Protein AF-A0A528A9B3-F1 (afdb_monomer_lite)

pLDDT: mean 80.1, std 18.23, range [46.34, 97.94]

Foldseek 3Di:
DPDDDDAAEWFAEDDDPVDDPVVRVVNRVVQRVVCVVVPHNYYGYDDDDCPPDPDPPDPDDPPPPDDD

Sequence (68 aa):
PAHHRCTASFGVAELHPTENFSDLLQRADEALYQAKGSGRDCVRISIGSIATLQTAVANAGPKISGRG

Structure (mmCIF, N/CA/C/O backbone):
data_AF-A0A528A9B3-F1
#
_entry.id   AF-A0A528A9B3-F1
#
loop_
_atom_site.group_PDB
_atom_site.id
_atom_site.type_symbol
_atom_site.label_atom_id
_atom_site.label_alt_id
_atom_site.label_comp_id
_atom_site.label_asym_id
_atom_site.label_entity_id
_atom_site.label_seq_id
_atom_site.pdbx_PDB_ins_code
_atom_site.Cartn_x
_atom_site.Cartn_y
_atom_site.Cartn_z
_atom_site.occupancy
_atom_site.B_iso_or_equiv
_atom_site.auth_seq_id
_atom_site.auth_comp_id
_atom_site.auth_asym_id
_atom_site.auth_atom_id
_atom_site.pdbx_PDB_model_num
ATOM 1 N N . PRO A 1 1 ? 22.362 -13.833 -7.835 1.00 56.84 1 PRO A N 1
ATOM 2 C CA . PRO A 1 1 ? 22.364 -13.719 -9.317 1.00 56.84 1 PRO A CA 1
ATOM 3 C C . PRO A 1 1 ? 22.524 -12.252 -9.754 1.00 56.84 1 PRO A C 1
ATOM 5 O O . PRO A 1 1 ? 21.815 -11.397 -9.239 1.00 56.84 1 PRO A O 1
ATOM 8 N N . ALA A 1 2 ? 23.456 -11.965 -10.668 1.00 67.69 2 ALA A N 1
ATOM 9 C CA . ALA A 1 2 ? 23.922 -10.610 -10.994 1.00 67.69 2 ALA A CA 1
ATOM 10 C C . ALA A 1 2 ? 22.997 -9.772 -11.917 1.00 67.69 2 ALA A C 1
ATOM 12 O O . ALA A 1 2 ? 23.380 -8.675 -12.306 1.00 67.69 2 ALA A O 1
ATOM 13 N N . HIS A 1 3 ? 21.783 -10.244 -12.250 1.00 66.81 3 HIS A N 1
ATOM 14 C CA . HIS A 1 3 ? 20.897 -9.579 -13.229 1.00 66.81 3 HIS A CA 1
ATOM 15 C C . HIS A 1 3 ? 19.400 -9.523 -12.863 1.00 66.81 3 HIS A C 1
ATOM 17 O O . HIS A 1 3 ? 18.570 -9.270 -13.729 1.00 66.81 3 HIS A O 1
ATOM 23 N N . HIS A 1 4 ? 19.017 -9.711 -11.598 1.00 77.50 4 HIS A N 1
ATOM 24 C CA . HIS A 1 4 ? 17.613 -9.547 -11.192 1.00 77.50 4 HIS A CA 1
ATOM 25 C C . HIS A 1 4 ? 17.404 -8.191 -10.517 1.00 77.50 4 HIS A C 1
ATOM 27 O O . HIS A 1 4 ? 17.496 -8.074 -9.297 1.00 77.50 4 HIS A O 1
ATOM 33 N N . ARG A 1 5 ? 17.133 -7.153 -11.320 1.00 86.69 5 ARG A N 1
ATOM 34 C CA . ARG A 1 5 ? 16.639 -5.872 -10.799 1.00 86.69 5 ARG A CA 1
ATOM 35 C C . ARG A 1 5 ? 15.124 -5.963 -10.655 1.00 86.69 5 ARG A C 1
ATOM 37 O O . ARG A 1 5 ? 14.394 -5.757 -11.619 1.00 86.69 5 ARG A O 1
ATOM 44 N N . CYS A 1 6 ? 14.666 -6.288 -9.454 1.00 91.06 6 CYS A N 1
ATOM 45 C CA . CYS A 1 6 ? 13.249 -6.253 -9.116 1.00 91.06 6 CYS A CA 1
ATOM 46 C C . CYS A 1 6 ? 12.878 -4.864 -8.600 1.00 91.06 6 CYS A C 1
ATOM 48 O O . CYS A 1 6 ? 13.622 -4.263 -7.826 1.00 91.06 6 CYS A O 1
ATOM 50 N N . THR A 1 7 ? 11.718 -4.379 -9.016 1.00 94.69 7 THR A N 1
ATOM 51 C CA . THR A 1 7 ? 11.092 -3.181 -8.462 1.00 94.69 7 THR A CA 1
ATOM 52 C C . THR A 1 7 ? 9.807 -3.572 -7.752 1.00 94.69 7 THR A C 1
ATOM 54 O O . THR A 1 7 ? 9.243 -4.644 -7.994 1.00 94.69 7 THR A O 1
ATOM 57 N N . ALA A 1 8 ? 9.351 -2.716 -6.848 1.00 95.38 8 ALA A N 1
ATOM 58 C CA . ALA A 1 8 ? 8.121 -2.925 -6.104 1.00 95.38 8 ALA A CA 1
ATOM 59 C C . ALA A 1 8 ? 7.272 -1.659 -6.152 1.00 95.38 8 ALA A C 1
ATOM 61 O O . ALA A 1 8 ? 7.747 -0.567 -6.447 1.00 95.38 8 ALA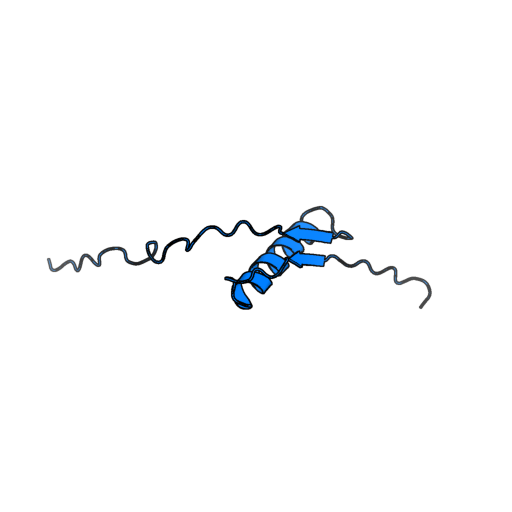 A O 1
ATOM 62 N N . SER A 1 9 ? 5.981 -1.805 -5.904 1.00 97.94 9 SER A N 1
ATOM 63 C CA . SER A 1 9 ? 5.068 -0.674 -5.780 1.00 97.94 9 SER A CA 1
ATOM 64 C C . SER A 1 9 ? 4.248 -0.870 -4.527 1.00 97.94 9 SER A C 1
ATOM 66 O O . SER A 1 9 ? 3.960 -2.011 -4.161 1.00 97.94 9 SER A O 1
ATOM 68 N N . PHE A 1 10 ? 3.901 0.233 -3.877 1.00 97.94 10 PHE A N 1
ATOM 69 C CA . PHE A 1 10 ? 3.267 0.212 -2.567 1.00 97.94 10 PHE A CA 1
ATOM 70 C C . PHE A 1 10 ? 2.105 1.197 -2.527 1.00 97.94 10 PHE A C 1
ATOM 72 O O . PHE A 1 10 ? 2.193 2.304 -3.063 1.00 97.94 10 PHE A O 1
ATOM 79 N N . GLY A 1 11 ? 1.028 0.783 -1.873 1.00 97.31 11 GLY A N 1
ATOM 80 C CA . GLY A 1 11 ? -0.057 1.656 -1.465 1.00 97.31 11 GLY A CA 1
ATOM 81 C C . GLY A 1 11 ? -0.015 1.830 0.041 1.00 97.31 11 GLY A C 1
ATOM 82 O O . GLY A 1 11 ? 0.111 0.848 0.770 1.00 97.31 11 GLY A O 1
ATOM 83 N N . VAL A 1 12 ? -0.064 3.075 0.501 1.00 96.75 12 VAL A N 1
ATOM 84 C CA . VAL A 1 12 ? -0.000 3.417 1.924 1.00 96.75 12 VAL A CA 1
ATOM 85 C C . VAL A 1 12 ? -1.255 4.182 2.300 1.00 96.75 12 VAL A C 1
ATOM 87 O O . VAL A 1 12 ? -1.666 5.103 1.597 1.00 96.75 12 VAL A O 1
ATOM 90 N N . ALA A 1 13 ? -1.842 3.812 3.428 1.00 94.81 13 ALA A N 1
ATOM 91 C CA . ALA A 1 13 ? -3.008 4.459 3.994 1.00 94.81 13 ALA A CA 1
ATOM 92 C C . ALA A 1 13 ? -2.759 4.721 5.482 1.00 94.81 13 ALA A C 1
ATOM 94 O O . ALA A 1 13 ? -2.215 3.871 6.186 1.00 94.81 13 ALA A O 1
ATOM 95 N N . GLU A 1 14 ? -3.134 5.909 5.948 1.00 92.69 14 GLU A N 1
ATOM 96 C CA . GLU A 1 14 ? -3.128 6.241 7.374 1.00 92.69 14 GLU A CA 1
ATOM 97 C C . GLU A 1 14 ? -4.361 5.635 8.054 1.00 92.69 14 GLU A C 1
ATOM 99 O O . GLU A 1 14 ? -5.456 5.719 7.499 1.00 92.69 14 GLU A O 1
ATOM 104 N N . LEU A 1 15 ? -4.189 5.023 9.230 1.00 88.75 15 LEU A N 1
ATOM 105 C CA . LEU A 1 15 ? -5.299 4.524 10.044 1.00 88.75 15 LEU A CA 1
ATOM 106 C C . LEU A 1 15 ? -5.969 5.679 10.783 1.00 88.75 15 LEU A C 1
ATOM 108 O O . LEU A 1 15 ? -5.326 6.348 11.594 1.00 88.75 15 LEU A O 1
ATOM 112 N N . HIS A 1 16 ? -7.271 5.854 10.569 1.00 86.44 16 HIS A N 1
ATOM 113 C CA . HIS A 1 16 ? -8.046 6.844 11.307 1.00 86.44 16 HIS A CA 1
ATOM 114 C C . HIS A 1 16 ? -8.736 6.256 12.551 1.00 86.44 16 HIS A C 1
ATOM 116 O O . HIS A 1 16 ? -9.132 5.091 12.547 1.00 86.44 16 HIS A O 1
ATOM 122 N N . PRO A 1 17 ? -8.958 7.058 13.614 1.00 82.56 17 PRO A N 1
ATOM 123 C CA . PRO A 1 17 ? -9.557 6.571 14.863 1.00 82.56 17 PRO A CA 1
ATOM 124 C C . PRO A 1 17 ? -10.962 5.970 14.726 1.00 82.56 17 PRO A C 1
ATOM 126 O O . PRO A 1 17 ? -11.358 5.143 15.541 1.00 82.56 17 PRO A O 1
ATOM 129 N N . THR A 1 18 ? -11.736 6.404 13.730 1.00 82.38 18 THR A N 1
ATOM 130 C CA . THR A 1 18 ? -13.123 5.959 13.505 1.00 82.38 18 THR A CA 1
ATOM 131 C C . THR A 1 18 ? -13.237 4.903 12.411 1.00 82.38 18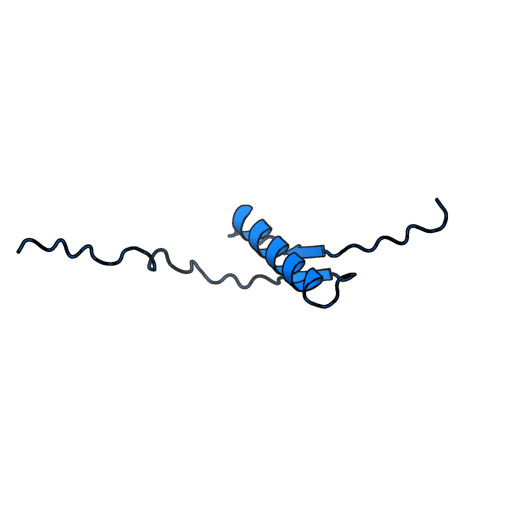 THR A C 1
ATOM 133 O O . THR A 1 18 ? -14.340 4.575 11.982 1.00 82.38 18 THR A O 1
ATOM 136 N N . GLU A 1 19 ? -12.109 4.424 11.904 1.00 86.38 19 GLU A N 1
ATOM 137 C CA . GLU A 1 19 ? -12.045 3.530 10.763 1.00 86.38 19 GLU A CA 1
ATOM 138 C C . GLU A 1 19 ? -11.760 2.097 11.213 1.00 86.38 19 GLU A C 1
ATOM 140 O O . GLU A 1 19 ? -11.026 1.857 12.173 1.00 86.38 19 GLU A O 1
ATOM 145 N N . ASN A 1 20 ? -12.341 1.126 10.509 1.00 88.94 20 ASN A N 1
ATOM 146 C CA . ASN A 1 20 ? -12.022 -0.275 10.734 1.00 88.94 20 ASN A CA 1
ATOM 147 C C . ASN A 1 20 ? -10.854 -0.740 9.842 1.00 88.94 20 ASN A C 1
ATOM 149 O O . ASN A 1 20 ? -10.488 -0.123 8.844 1.00 88.94 20 ASN A O 1
ATOM 153 N N . PHE A 1 21 ? -10.269 -1.883 10.190 1.00 90.56 21 PHE A N 1
ATOM 154 C CA . PHE A 1 21 ? -9.124 -2.424 9.458 1.00 90.56 21 PHE A CA 1
ATOM 155 C C . PHE A 1 21 ? -9.435 -2.771 7.990 1.00 90.56 21 PHE A C 1
ATOM 157 O O . PHE A 1 21 ? -8.545 -2.687 7.148 1.00 90.56 21 PHE A O 1
ATOM 164 N N . SER A 1 22 ? -10.678 -3.154 7.675 1.00 92.62 22 SER A N 1
ATOM 165 C CA . SER A 1 22 ? -11.079 -3.486 6.302 1.00 92.62 22 SER A CA 1
ATOM 166 C C . SER A 1 22 ? -11.065 -2.248 5.413 1.00 92.62 22 SER A C 1
ATOM 168 O O . SER A 1 22 ? -10.538 -2.310 4.307 1.00 92.62 22 SER A O 1
ATOM 170 N N . ASP A 1 23 ? -11.582 -1.126 5.910 1.00 90.25 23 ASP A N 1
ATOM 171 C CA . ASP A 1 23 ? -11.579 0.154 5.198 1.00 90.25 23 ASP A CA 1
ATOM 172 C C . ASP A 1 23 ? -10.140 0.658 4.997 1.00 90.25 23 ASP A C 1
ATOM 174 O O . ASP A 1 23 ? -9.768 1.069 3.894 1.00 90.25 23 ASP A O 1
ATOM 178 N N . LEU A 1 24 ? -9.290 0.514 6.023 1.00 92.75 24 LEU A N 1
ATOM 179 C CA . LEU A 1 24 ? -7.866 0.846 5.931 1.00 92.75 24 LEU A CA 1
ATOM 180 C C . LEU A 1 24 ? -7.177 0.026 4.834 1.00 92.75 24 LEU A C 1
ATOM 182 O O . LEU A 1 24 ? -6.440 0.570 4.006 1.00 92.75 24 LEU A O 1
ATOM 186 N N . LEU A 1 25 ? -7.408 -1.290 4.839 1.00 94.75 25 LEU A N 1
ATOM 187 C CA . LEU A 1 25 ? -6.801 -2.211 3.887 1.00 94.75 25 LEU A CA 1
ATOM 188 C C . LEU A 1 25 ? -7.291 -1.943 2.462 1.00 94.75 25 LEU A C 1
ATOM 190 O O . LEU A 1 25 ? -6.475 -1.912 1.544 1.00 94.75 25 LEU A O 1
ATOM 194 N N . GLN A 1 26 ? -8.591 -1.695 2.292 1.00 94.50 26 GLN A N 1
ATOM 195 C CA . GLN A 1 26 ? -9.199 -1.334 1.012 1.00 94.50 26 GLN A CA 1
ATOM 196 C C . GLN A 1 26 ? -8.518 -0.093 0.420 1.00 94.50 26 GLN A C 1
ATOM 198 O O . GLN A 1 26 ? -8.076 -0.120 -0.727 1.00 94.50 26 GLN A O 1
ATOM 203 N N . ARG A 1 27 ? -8.333 0.970 1.215 1.00 94.62 27 ARG A N 1
ATOM 204 C CA . ARG A 1 27 ? -7.661 2.198 0.754 1.00 94.62 27 ARG A CA 1
ATOM 205 C C . ARG A 1 27 ? -6.183 1.987 0.437 1.00 94.62 27 ARG A C 1
ATOM 207 O O . ARG A 1 27 ? -5.667 2.568 -0.521 1.00 94.62 27 ARG A O 1
ATOM 214 N N . ALA A 1 28 ? -5.486 1.174 1.230 1.00 96.00 28 ALA A N 1
ATOM 215 C CA . ALA A 1 28 ? -4.100 0.819 0.941 1.00 96.00 28 ALA A CA 1
ATOM 216 C C . ALA A 1 28 ? -3.991 0.049 -0.386 1.00 96.00 28 ALA A C 1
ATOM 218 O O . ALA A 1 28 ? -3.112 0.352 -1.194 1.00 96.00 28 ALA A O 1
ATOM 219 N N . ASP A 1 29 ? -4.897 -0.895 -0.647 1.00 96.69 29 ASP A N 1
ATOM 220 C CA . ASP A 1 29 ? -4.913 -1.659 -1.897 1.00 96.69 29 ASP A CA 1
ATOM 221 C C . ASP A 1 29 ? -5.293 -0.788 -3.104 1.00 96.69 29 ASP A C 1
ATOM 223 O O . ASP A 1 29 ? -4.646 -0.859 -4.148 1.00 96.69 29 ASP A O 1
ATOM 227 N N . GLU A 1 30 ? -6.247 0.131 -2.952 1.00 96.00 30 GLU A N 1
ATOM 228 C CA . GLU A 1 30 ? -6.578 1.112 -3.992 1.00 96.00 30 GLU A CA 1
ATOM 229 C C . GLU A 1 30 ? -5.373 1.988 -4.347 1.00 96.00 30 GLU A C 1
ATOM 231 O O . GLU A 1 30 ? -5.048 2.162 -5.526 1.00 96.00 30 GLU A O 1
ATOM 236 N N . ALA A 1 31 ? -4.645 2.487 -3.345 1.00 96.56 31 ALA A N 1
ATOM 237 C CA . ALA A 1 31 ? -3.410 3.228 -3.578 1.00 96.56 31 ALA A CA 1
ATOM 238 C C . ALA A 1 31 ? -2.353 2.355 -4.282 1.00 96.56 31 ALA A C 1
ATOM 240 O O . ALA A 1 31 ? -1.687 2.813 -5.216 1.00 96.56 31 ALA A O 1
ATOM 241 N N . LEU A 1 32 ? -2.227 1.079 -3.907 1.00 97.81 32 LEU A N 1
ATOM 242 C CA . LEU A 1 32 ? -1.313 0.139 -4.557 1.00 97.81 32 LEU A CA 1
ATOM 243 C C . LEU A 1 32 ? -1.698 -0.084 -6.022 1.00 97.81 32 LEU A C 1
ATOM 245 O O . LEU A 1 32 ? -0.828 -0.102 -6.901 1.00 97.81 32 LEU A O 1
ATOM 249 N N . TYR A 1 33 ? -2.990 -0.230 -6.296 1.00 97.31 33 TYR A N 1
ATOM 250 C CA . TYR A 1 33 ? -3.509 -0.379 -7.645 1.00 97.31 33 TYR A CA 1
ATOM 251 C C . TYR A 1 33 ? -3.164 0.846 -8.498 1.00 97.31 33 TYR A C 1
ATOM 253 O O . TYR A 1 33 ? -2.628 0.696 -9.599 1.00 97.31 33 TYR A O 1
ATOM 261 N N . GLN A 1 34 ? -3.337 2.054 -7.954 1.00 96.75 34 GLN A N 1
ATOM 262 C CA . GLN A 1 34 ? -2.921 3.290 -8.621 1.00 96.75 34 GLN A CA 1
ATOM 263 C C . GLN A 1 34 ? -1.409 3.342 -8.866 1.00 96.75 34 GLN A C 1
ATOM 265 O O . GLN A 1 34 ? -0.980 3.731 -9.951 1.00 96.75 34 GLN A O 1
ATOM 270 N N . ALA A 1 35 ? -0.585 2.904 -7.909 1.00 97.31 35 ALA A N 1
ATOM 271 C CA . ALA A 1 35 ? 0.868 2.842 -8.085 1.00 97.31 35 ALA A CA 1
ATOM 272 C C . ALA A 1 35 ? 1.253 1.912 -9.249 1.00 97.31 35 ALA A C 1
ATOM 274 O O . ALA A 1 35 ? 2.095 2.248 -10.089 1.00 97.31 35 ALA A O 1
ATOM 275 N N . LYS A 1 36 ? 0.582 0.757 -9.353 1.00 96.38 36 LYS A N 1
ATOM 276 C CA . LYS A 1 36 ? 0.776 -0.185 -10.463 1.00 96.38 36 LYS A CA 1
ATOM 277 C C . LYS A 1 36 ? 0.283 0.374 -11.799 1.00 96.38 36 LYS A C 1
ATOM 279 O O . LYS A 1 36 ? 0.924 0.122 -12.822 1.00 96.38 36 LYS A O 1
ATOM 284 N N . GLY A 1 37 ? -0.815 1.128 -11.788 1.00 94.81 37 GLY A N 1
ATOM 285 C CA . GLY A 1 37 ? -1.381 1.793 -12.962 1.00 94.81 37 GLY A CA 1
ATOM 286 C C . GLY A 1 37 ? -0.556 2.987 -13.452 1.00 94.81 37 GLY A C 1
ATOM 287 O O . GLY A 1 37 ? -0.469 3.213 -14.655 1.00 94.81 37 GLY A O 1
ATOM 288 N N . SER A 1 38 ? 0.122 3.710 -12.555 1.00 91.69 38 SER A N 1
ATOM 289 C CA . SER A 1 38 ? 0.864 4.936 -12.883 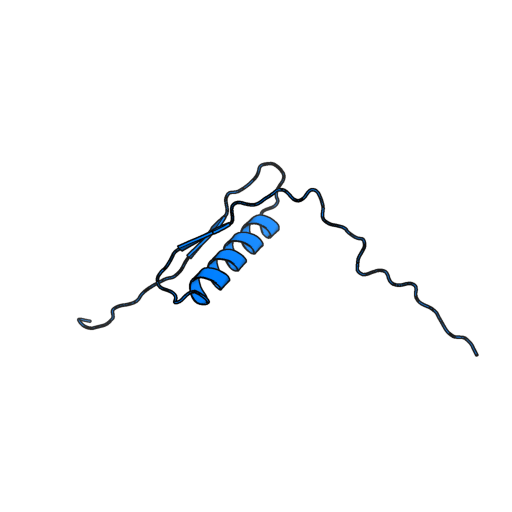1.00 91.69 38 SER A CA 1
ATOM 290 C C . SER A 1 38 ? 2.309 4.718 -13.346 1.00 91.69 38 SER A C 1
ATOM 292 O O . SER A 1 38 ? 3.121 5.632 -13.243 1.00 91.69 38 SER A O 1
ATOM 294 N N . GLY A 1 39 ? 2.653 3.514 -13.808 1.00 91.06 39 GLY A N 1
ATOM 295 C CA . GLY A 1 39 ? 4.000 3.190 -14.296 1.00 91.06 39 GLY A CA 1
ATOM 296 C C . GLY A 1 39 ? 4.844 2.297 -13.380 1.00 91.06 39 GLY A C 1
ATOM 297 O O . GLY A 1 39 ? 5.938 1.919 -13.793 1.00 91.06 39 GLY A O 1
ATOM 298 N N . ARG A 1 40 ? 4.320 1.863 -12.219 1.00 94.69 40 ARG A N 1
AT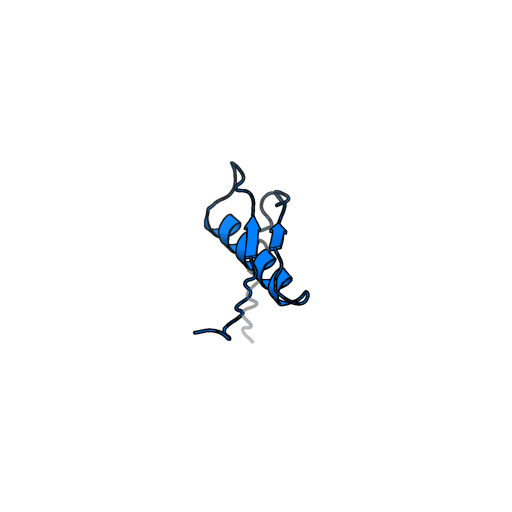OM 299 C CA . ARG A 1 40 ? 5.014 1.000 -11.232 1.00 94.69 40 ARG A CA 1
ATOM 300 C C . ARG A 1 40 ? 6.250 1.681 -10.618 1.00 94.69 40 ARG A C 1
ATOM 302 O O . ARG A 1 40 ? 6.416 2.886 -10.752 1.00 94.69 40 ARG A O 1
ATOM 309 N N . ASP A 1 41 ? 7.042 0.917 -9.859 1.00 96.31 41 ASP A N 1
ATOM 310 C CA . ASP A 1 41 ? 8.242 1.364 -9.118 1.00 96.31 41 ASP A CA 1
ATOM 311 C C . ASP A 1 41 ? 8.027 2.636 -8.273 1.00 96.31 41 ASP A C 1
ATOM 313 O O . ASP A 1 41 ? 8.886 3.508 -8.183 1.00 96.31 41 ASP A O 1
ATOM 317 N N . CYS A 1 42 ? 6.831 2.787 -7.696 1.00 96.69 42 CYS A N 1
ATOM 318 C CA . CYS A 1 42 ? 6.458 3.977 -6.943 1.00 96.69 42 CYS A CA 1
ATOM 319 C C . CYS A 1 42 ? 5.542 3.664 -5.757 1.00 96.69 42 CYS A C 1
ATOM 321 O O . CYS A 1 42 ? 4.975 2.573 -5.631 1.00 96.69 42 CYS A O 1
ATOM 323 N N . VAL A 1 43 ? 5.409 4.660 -4.884 1.00 97.12 43 VAL A N 1
ATOM 324 C CA . VAL A 1 43 ? 4.514 4.643 -3.728 1.00 97.12 43 VAL A CA 1
ATOM 325 C C . VAL A 1 43 ? 3.367 5.611 -3.983 1.00 97.12 43 VAL A C 1
ATOM 327 O O . VAL A 1 43 ? 3.590 6.743 -4.419 1.00 97.12 43 VAL A O 1
ATOM 330 N N . ARG A 1 44 ? 2.139 5.186 -3.692 1.00 97.12 44 ARG A N 1
ATOM 331 C CA . ARG A 1 44 ? 0.968 6.066 -3.654 1.00 97.12 44 ARG A CA 1
ATOM 332 C C . ARG A 1 44 ? 0.384 6.071 -2.255 1.00 97.12 44 ARG A C 1
ATOM 334 O O . ARG A 1 44 ? 0.372 5.051 -1.573 1.00 97.12 44 ARG A O 1
ATOM 341 N N . ILE A 1 45 ? -0.085 7.241 -1.844 1.00 95.69 45 ILE A N 1
ATOM 342 C CA . ILE A 1 45 ? -0.626 7.471 -0.511 1.00 95.69 45 ILE A CA 1
ATOM 343 C C . ILE A 1 45 ? -2.102 7.808 -0.663 1.00 95.69 45 ILE A C 1
ATOM 345 O O . ILE A 1 45 ? -2.455 8.701 -1.433 1.00 95.69 45 ILE A O 1
ATOM 349 N N . SER A 1 46 ? -2.946 7.111 0.087 1.00 93.19 46 SER A N 1
ATOM 350 C CA . SER A 1 46 ? -4.325 7.512 0.315 1.00 93.19 46 SER A CA 1
ATOM 351 C C . SER A 1 46 ? -4.396 8.269 1.633 1.00 93.19 46 SER A C 1
ATOM 353 O O . SER A 1 46 ? -4.426 7.667 2.708 1.00 93.19 46 SER A O 1
ATOM 355 N N . ILE A 1 47 ? -4.484 9.593 1.542 1.00 82.75 47 ILE A N 1
ATOM 356 C CA . ILE A 1 47 ? -4.952 10.425 2.650 1.00 82.75 47 ILE A CA 1
ATOM 357 C C . ILE A 1 47 ? -6.473 10.272 2.712 1.00 82.75 47 ILE A C 1
ATOM 359 O O . ILE A 1 47 ? -7.206 10.867 1.926 1.00 82.75 47 ILE A O 1
ATOM 363 N N . GLY A 1 48 ? -6.953 9.350 3.544 1.00 68.94 48 GLY A N 1
ATOM 364 C CA . GLY A 1 48 ? -8.385 9.104 3.664 1.00 68.94 48 GLY A CA 1
ATOM 365 C C . GLY A 1 48 ? -9.102 10.396 4.053 1.00 68.94 48 GLY A C 1
ATOM 366 O O . GLY A 1 48 ? -8.797 10.996 5.078 1.00 68.94 48 GLY A O 1
ATOM 367 N N . SER A 1 49 ? -10.062 10.837 3.241 1.00 64.81 49 SER A N 1
ATOM 368 C CA . SER A 1 49 ? -11.124 11.683 3.772 1.00 64.81 49 SER A CA 1
ATOM 369 C C . SER A 1 49 ? -12.083 10.748 4.488 1.00 64.81 49 SER A C 1
ATOM 371 O O . SER A 1 49 ? -12.536 9.764 3.899 1.00 64.81 49 SER A O 1
ATOM 373 N N . ILE A 1 50 ? -12.387 11.041 5.751 1.00 56.34 50 ILE A N 1
ATOM 374 C CA . ILE A 1 50 ? -13.495 10.391 6.443 1.00 56.34 50 ILE A CA 1
ATOM 375 C C . ILE A 1 50 ? -14.776 10.905 5.785 1.00 56.34 50 ILE A C 1
ATOM 377 O O . ILE A 1 50 ? -15.397 11.856 6.252 1.00 56.34 50 ILE A O 1
ATOM 381 N N . ALA A 1 51 ? -15.152 10.309 4.654 1.00 53.91 51 ALA A N 1
ATOM 382 C CA . ALA A 1 51 ? -16.501 10.425 4.141 1.00 53.91 51 ALA A CA 1
ATOM 383 C C . ALA A 1 51 ? -17.382 9.666 5.133 1.00 53.91 51 ALA A C 1
ATOM 385 O O . ALA A 1 51 ? -17.488 8.441 5.094 1.00 53.91 51 ALA A O 1
ATOM 386 N N . THR A 1 52 ? -17.916 10.413 6.097 1.00 50.28 52 THR A N 1
ATOM 387 C CA . THR A 1 52 ? -18.886 9.977 7.094 1.00 50.28 52 THR A CA 1
ATOM 388 C C . THR A 1 52 ? -19.889 9.031 6.443 1.00 50.28 52 THR A C 1
ATOM 390 O O . THR A 1 52 ? -20.694 9.480 5.638 1.00 50.28 52 THR A O 1
ATOM 393 N N . LEU A 1 53 ? -19.812 7.736 6.768 1.00 52.16 53 LEU A N 1
ATOM 394 C CA . LEU A 1 53 ? -20.811 6.713 6.449 1.00 52.16 53 LEU A CA 1
ATOM 395 C C . LEU A 1 53 ? -21.503 6.920 5.088 1.00 52.16 53 LEU A C 1
ATOM 397 O O . LEU A 1 53 ? -22.686 7.271 5.045 1.00 52.16 53 LEU A O 1
ATOM 401 N N . GLN A 1 54 ? -20.813 6.659 3.973 1.00 48.94 54 GLN A N 1
ATOM 402 C CA . GLN A 1 54 ? -21.499 6.538 2.685 1.00 48.94 54 GLN A CA 1
ATOM 403 C C . GLN A 1 54 ? -22.288 5.212 2.630 1.00 48.94 54 GLN A C 1
ATOM 405 O O . GLN A 1 54 ? -21.884 4.220 2.038 1.00 48.94 54 GLN A O 1
ATOM 410 N N . THR A 1 55 ? -23.452 5.253 3.283 1.00 46.34 55 THR A N 1
ATOM 411 C CA . THR A 1 55 ? -24.743 4.921 2.676 1.00 46.34 55 THR A CA 1
ATOM 412 C C . THR A 1 55 ? -25.029 3.438 2.415 1.00 46.34 55 THR A C 1
ATOM 414 O O . THR A 1 55 ? -24.934 2.936 1.300 1.00 46.34 55 THR A O 1
ATOM 417 N N . ALA A 1 56 ? -25.635 2.796 3.419 1.00 49.88 56 ALA A N 1
ATOM 418 C CA . ALA A 1 56 ? -26.507 1.621 3.287 1.00 49.88 56 ALA A CA 1
ATOM 419 C C . ALA A 1 56 ? -27.778 1.860 2.413 1.00 49.88 56 ALA A C 1
ATOM 421 O O . ALA A 1 56 ? -28.797 1.202 2.599 1.00 49.88 56 ALA A O 1
ATOM 422 N N . VAL A 1 57 ? -27.749 2.793 1.452 1.00 54.38 57 VAL A N 1
ATOM 423 C CA . VAL A 1 57 ? -28.888 3.212 0.605 1.00 54.38 57 VAL A CA 1
ATOM 424 C C . VAL A 1 57 ? -28.508 3.176 -0.882 1.00 54.38 57 VAL A C 1
ATOM 426 O O . VAL A 1 57 ? -28.658 4.159 -1.597 1.00 54.38 57 VAL A O 1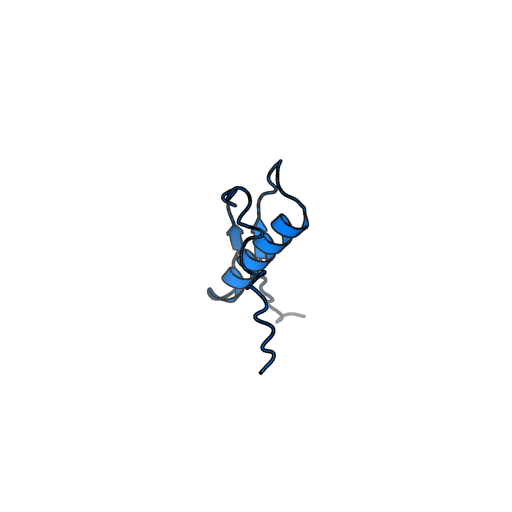
ATOM 429 N N . ALA A 1 58 ? -27.995 2.045 -1.374 1.00 53.84 58 ALA A N 1
ATOM 430 C CA . ALA A 1 58 ? -27.846 1.853 -2.824 1.00 53.84 58 ALA A CA 1
ATOM 431 C C . ALA A 1 58 ? -28.328 0.499 -3.372 1.00 53.84 58 ALA A C 1
ATOM 433 O O . ALA A 1 58 ? -28.473 0.388 -4.581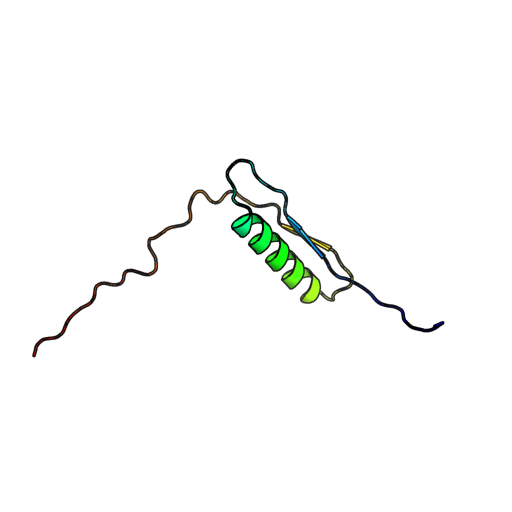 1.00 53.84 58 ALA A O 1
ATOM 434 N N . ASN A 1 59 ? -28.651 -0.508 -2.543 1.00 53.12 59 ASN A N 1
ATOM 435 C CA . ASN A 1 59 ? -28.988 -1.852 -3.059 1.00 53.12 59 ASN A CA 1
ATOM 436 C C . ASN A 1 59 ? -30.332 -2.455 -2.606 1.00 53.12 59 ASN A C 1
ATOM 438 O O . ASN A 1 59 ? -30.586 -3.629 -2.862 1.00 53.12 59 ASN A O 1
ATOM 442 N N . ALA A 1 60 ? -31.243 -1.681 -2.009 1.00 55.19 60 ALA A N 1
ATOM 443 C CA . ALA A 1 60 ? -32.621 -2.126 -1.770 1.00 55.19 60 ALA A CA 1
ATOM 444 C C . ALA A 1 60 ? -33.589 -1.447 -2.752 1.00 55.19 60 ALA A C 1
ATOM 446 O O . ALA A 1 60 ? -34.389 -0.595 -2.376 1.00 55.19 60 ALA A O 1
ATOM 447 N N . GLY A 1 61 ? -33.502 -1.809 -4.035 1.00 51.03 61 GLY A N 1
ATOM 448 C CA . GLY A 1 61 ? -34.560 -1.483 -4.994 1.00 51.03 61 GLY A CA 1
ATOM 449 C C . GLY A 1 61 ? -35.867 -2.198 -4.610 1.00 51.03 61 GLY A C 1
ATOM 450 O O . GLY A 1 61 ? -35.814 -3.353 -4.167 1.00 51.03 61 GLY A O 1
ATOM 451 N N . PRO A 1 62 ? -37.046 -1.562 -4.745 1.00 57.12 62 PRO A N 1
ATOM 452 C CA . PRO A 1 62 ? -38.310 -2.200 -4.406 1.00 57.12 62 PRO A CA 1
ATOM 453 C C . PRO A 1 62 ? -38.561 -3.385 -5.344 1.00 57.12 62 PRO A C 1
ATOM 455 O O . PRO A 1 62 ? -38.586 -3.249 -6.567 1.00 57.12 62 PRO A O 1
ATOM 458 N N . LYS A 1 63 ? -38.765 -4.569 -4.755 1.00 61.94 63 LYS A N 1
ATOM 459 C CA . LYS A 1 63 ? -39.285 -5.744 -5.453 1.00 61.94 63 LYS A CA 1
ATOM 460 C C . LYS A 1 63 ? -40.707 -5.433 -5.919 1.00 61.94 63 LYS A C 1
ATOM 462 O O . LYS A 1 63 ? -41.642 -5.539 -5.131 1.00 61.94 63 LYS A O 1
ATOM 467 N N . ILE A 1 64 ? -40.889 -5.084 -7.190 1.00 64.56 64 ILE A N 1
ATOM 468 C CA . ILE A 1 64 ? -42.211 -5.189 -7.807 1.00 64.56 64 ILE A CA 1
ATOM 469 C C . ILE A 1 64 ? -42.456 -6.662 -8.159 1.00 64.56 64 ILE A C 1
ATOM 471 O O . ILE A 1 64 ? -41.995 -7.184 -9.169 1.00 64.56 64 ILE A O 1
ATOM 475 N N . SER A 1 65 ? -43.139 -7.384 -7.275 1.00 59.41 65 SER A N 1
ATOM 476 C CA . SER A 1 65 ? -43.701 -8.691 -7.611 1.00 59.41 65 SER A CA 1
ATOM 477 C C . SER A 1 65 ? -44.889 -8.477 -8.549 1.00 59.41 65 SER A C 1
ATOM 479 O O . SER A 1 65 ? -45.972 -8.102 -8.097 1.00 59.41 65 SER A O 1
ATOM 481 N N . GLY A 1 66 ? -44.693 -8.694 -9.847 1.00 52.25 66 GLY A N 1
ATOM 482 C CA . GLY A 1 66 ? -45.795 -8.759 -10.800 1.00 52.25 66 GLY A CA 1
ATOM 483 C C . GLY A 1 66 ? -46.606 -10.034 -10.570 1.00 52.25 66 GLY A C 1
ATOM 484 O O . GLY A 1 66 ? -46.093 -11.133 -10.761 1.00 52.25 66 GLY A O 1
ATOM 485 N N . ARG A 1 67 ? -47.862 -9.894 -10.140 1.00 59.50 67 ARG A N 1
ATOM 486 C CA . ARG A 1 67 ? -48.909 -10.892 -10.383 1.00 59.50 67 ARG A CA 1
ATOM 487 C C . ARG A 1 67 ? -49.830 -10.301 -11.442 1.00 59.50 67 ARG A C 1
ATOM 489 O O . ARG A 1 67 ? -50.470 -9.286 -11.179 1.00 59.50 67 ARG A O 1
ATOM 496 N N . GLY A 1 68 ? -49.846 -10.928 -12.608 1.00 51.47 68 GLY A N 1
ATOM 497 C CA . GLY A 1 68 ? -50.712 -10.635 -13.743 1.00 51.47 68 GLY A CA 1
ATOM 498 C C . GLY A 1 68 ? -50.583 -11.773 -14.728 1.00 51.47 68 GLY A C 1
ATOM 499 O O . GLY A 1 68 ? -49.434 -11.988 -15.170 1.00 51.47 68 GLY A O 1
#

Secondary structure (DSSP, 8-state):
-TT------EEEEPPPTT--HHHHHHHHHHHHHHHHHTTSSSEEEE-----TT--S-SS---------

Radius of gyration: 19.65 Å; chains: 1; bounding box: 75×25×29 Å